Protein AF-A0AAW1URB3-F1 (afdb_monomer_lite)

Foldseek 3Di:
DPPPDDPVRVVVVVQCVVFWDQDPVRDIGGHDDDPDPPVPPDCPVVVVVVVVVVQVVVCVVPVPSVVVVD

Sequence (70 aa):
MVKSMKEEDKICEQIFEATVIRGKDGAYTVTIPFKADPQELGVSQIKALARMLKLEKSFNRDEELKTSYI

Structure (mmCIF, N/CA/C/O backbone):
data_AF-A0AAW1URB3-F1
#
_entry.id   AF-A0AAW1URB3-F1
#
loop_
_atom_site.group_PDB
_atom_site.id
_atom_site.type_symbol
_atom_site.label_atom_id
_atom_site.label_alt_id
_atom_site.label_comp_id
_atom_site.label_asym_id
_atom_site.label_entity_id
_atom_site.label_seq_id
_atom_site.pdbx_PDB_ins_code
_atom_site.Cartn_x
_atom_site.Cartn_y
_atom_site.Cartn_z
_atom_site.occupancy
_atom_site.B_iso_or_equiv
_atom_site.auth_seq_id
_atom_site.auth_comp_id
_atom_site.auth_asym_id
_atom_site.auth_atom_id
_atom_site.pdbx_PDB_model_num
ATOM 1 N N . MET A 1 1 ? 32.013 4.050 -34.310 1.00 36.34 1 MET A N 1
ATOM 2 C CA . MET A 1 1 ? 32.737 3.827 -33.039 1.00 36.34 1 MET A CA 1
ATOM 3 C C . MET A 1 1 ? 31.726 3.364 -32.009 1.00 36.34 1 MET A C 1
ATOM 5 O O . MET A 1 1 ? 30.853 4.146 -31.658 1.00 36.34 1 MET A O 1
ATOM 9 N N . VAL A 1 2 ? 31.779 2.099 -31.589 1.00 55.12 2 VAL A N 1
ATOM 10 C CA . VAL A 1 2 ? 30.921 1.610 -30.501 1.00 55.12 2 VAL A CA 1
ATOM 11 C C . VAL A 1 2 ? 31.503 2.173 -29.210 1.00 55.12 2 VAL A C 1
ATOM 13 O O . VAL A 1 2 ? 32.613 1.816 -28.820 1.00 55.12 2 VAL A O 1
ATOM 16 N N . LYS A 1 3 ? 30.808 3.141 -28.612 1.00 58.78 3 LYS A N 1
ATOM 17 C CA . LYS A 1 3 ? 31.173 3.717 -27.319 1.00 58.78 3 LYS A CA 1
ATOM 18 C C . LYS A 1 3 ? 31.139 2.580 -26.297 1.00 58.78 3 LYS A C 1
ATOM 20 O O . LYS A 1 3 ? 30.068 2.064 -25.998 1.00 58.78 3 LYS A O 1
ATOM 25 N N . SER A 1 4 ? 32.305 2.161 -25.808 1.00 70.19 4 SER A N 1
ATOM 26 C CA . SER A 1 4 ? 32.390 1.205 -24.704 1.00 70.19 4 SER A CA 1
ATOM 27 C C . SER A 1 4 ? 31.809 1.878 -23.464 1.00 70.19 4 SER A C 1
ATOM 29 O O . SER A 1 4 ? 32.460 2.728 -22.860 1.00 70.19 4 SER A O 1
ATOM 31 N N . MET A 1 5 ? 30.557 1.564 -23.138 1.00 76.75 5 MET A N 1
ATOM 32 C CA . MET A 1 5 ? 29.912 2.026 -21.910 1.00 76.75 5 MET A CA 1
ATOM 33 C C . MET A 1 5 ? 30.608 1.399 -20.707 1.00 76.75 5 MET A C 1
ATOM 35 O O . MET A 1 5 ? 30.943 0.208 -20.733 1.00 76.75 5 MET A O 1
ATOM 39 N N . LYS A 1 6 ? 30.836 2.205 -19.665 1.00 89.88 6 LYS A N 1
ATOM 40 C CA . LYS A 1 6 ? 31.302 1.684 -18.381 1.00 89.88 6 LYS A CA 1
ATOM 41 C C . LYS A 1 6 ? 30.234 0.751 -17.823 1.00 89.88 6 LYS A C 1
ATOM 43 O O . LYS A 1 6 ? 29.057 0.889 -18.144 1.00 89.88 6 LYS A O 1
ATOM 48 N N . GLU A 1 7 ? 30.638 -0.194 -16.987 1.00 90.50 7 GLU A N 1
ATOM 49 C CA . GLU A 1 7 ? 29.685 -1.146 -16.414 1.00 90.50 7 GLU A CA 1
ATOM 50 C C . GLU A 1 7 ? 28.598 -0.438 -15.591 1.00 90.50 7 GLU A C 1
ATOM 52 O O . GLU A 1 7 ? 27.424 -0.764 -15.703 1.00 90.50 7 GLU A O 1
ATOM 57 N N . GLU A 1 8 ? 28.973 0.625 -14.878 1.00 89.81 8 GLU A N 1
ATOM 58 C CA . GLU A 1 8 ? 28.045 1.510 -14.166 1.00 89.81 8 GLU A CA 1
ATOM 59 C C . GLU A 1 8 ? 26.994 2.139 -15.096 1.00 89.81 8 GLU A C 1
ATOM 61 O O . GLU A 1 8 ? 25.813 2.160 -14.757 1.00 89.81 8 GLU A O 1
ATOM 66 N N . ASP A 1 9 ? 27.397 2.583 -16.294 1.00 91.62 9 ASP A N 1
ATOM 67 C CA . ASP A 1 9 ? 26.475 3.172 -17.272 1.00 91.62 9 ASP A CA 1
ATOM 68 C C . ASP A 1 9 ? 25.451 2.133 -17.753 1.00 91.62 9 ASP A C 1
ATOM 70 O O . ASP A 1 9 ? 24.277 2.449 -17.925 1.00 91.62 9 ASP A O 1
ATOM 74 N N . LYS A 1 10 ? 25.876 0.876 -17.944 1.00 92.56 10 LYS A N 1
ATOM 75 C CA . LYS A 1 10 ? 24.971 -0.212 -18.347 1.00 92.56 10 LYS A CA 1
ATOM 76 C C . LYS A 1 10 ? 23.966 -0.548 -17.252 1.00 92.56 10 LYS A C 1
ATOM 78 O O . LYS A 1 10 ? 22.799 -0.761 -17.555 1.00 92.56 10 LYS A O 1
ATOM 83 N N . ILE A 1 11 ? 24.412 -0.594 -15.997 1.00 91.50 11 ILE A N 1
ATOM 84 C CA . ILE A 1 11 ? 23.541 -0.865 -14.847 1.00 91.50 11 ILE A CA 1
ATOM 85 C C . ILE A 1 11 ? 22.501 0.252 -14.703 1.00 91.50 11 ILE A C 1
ATOM 87 O O . ILE A 1 11 ? 21.320 -0.030 -14.509 1.00 91.50 11 ILE A O 1
ATOM 91 N N . CYS A 1 12 ? 22.912 1.514 -14.850 1.00 90.31 12 CYS A N 1
ATOM 92 C CA . CYS A 1 12 ? 21.995 2.652 -14.852 1.00 90.31 12 CYS A CA 1
ATOM 93 C C . CYS A 1 12 ? 20.938 2.543 -15.958 1.00 90.31 12 CYS A C 1
ATOM 95 O O . CYS A 1 12 ? 19.755 2.726 -15.671 1.00 90.31 12 CYS A O 1
ATOM 97 N N . GLU A 1 13 ? 21.343 2.209 -17.187 1.00 93.06 13 GLU A N 1
ATOM 98 C CA . GLU A 1 13 ? 20.415 2.040 -18.313 1.00 93.06 13 GLU A CA 1
ATOM 99 C C . GLU A 1 13 ? 19.406 0.917 -18.036 1.00 93.06 13 GLU A C 1
ATOM 101 O O . GLU A 1 13 ? 18.203 1.119 -18.164 1.00 93.06 13 GLU A O 1
ATOM 106 N N . GLN A 1 14 ? 19.874 -0.235 -17.545 1.00 92.62 14 GLN A N 1
ATOM 107 C CA . GLN A 1 14 ? 19.009 -1.364 -17.191 1.00 92.62 14 GLN A CA 1
ATOM 108 C C . GLN A 1 14 ? 17.982 -0.999 -16.113 1.00 92.62 14 GLN A C 1
ATOM 110 O O . GLN A 1 14 ? 16.817 -1.383 -16.210 1.00 92.62 14 GLN A O 1
ATOM 115 N N . ILE A 1 15 ? 18.388 -0.246 -15.085 1.00 90.56 15 ILE A N 1
ATOM 116 C CA . ILE A 1 15 ? 17.473 0.228 -14.038 1.00 90.56 15 ILE A CA 1
ATOM 117 C C . ILE A 1 15 ? 16.452 1.202 -14.626 1.00 90.56 15 ILE A C 1
ATOM 119 O O . ILE A 1 15 ? 15.268 1.116 -14.294 1.00 90.56 15 ILE A O 1
ATOM 123 N N . PHE A 1 16 ? 16.887 2.115 -15.495 1.00 91.69 16 PHE A N 1
ATOM 124 C CA . PHE A 1 16 ? 16.007 3.082 -16.141 1.00 91.69 16 PHE A CA 1
ATOM 125 C C . PHE A 1 16 ? 14.962 2.381 -17.017 1.00 91.69 16 PHE A C 1
ATOM 127 O O . PHE A 1 16 ? 13.771 2.596 -16.816 1.00 91.69 16 PHE A O 1
ATOM 134 N N . GLU A 1 17 ? 15.380 1.482 -17.908 1.00 92.31 17 GLU A N 1
ATOM 135 C CA . GLU A 1 17 ? 14.480 0.708 -18.772 1.00 92.31 17 GLU A CA 1
ATOM 136 C C . GLU A 1 17 ? 13.497 -0.160 -17.972 1.00 92.31 17 GLU A C 1
ATOM 138 O O . GLU A 1 17 ? 12.332 -0.287 -18.347 1.00 92.31 17 GLU A O 1
ATOM 143 N N . ALA A 1 18 ? 13.937 -0.737 -16.849 1.00 92.06 18 ALA A N 1
ATOM 144 C CA . ALA A 1 18 ? 13.094 -1.594 -16.018 1.00 92.06 18 ALA A CA 1
ATOM 145 C C . ALA A 1 18 ? 12.076 -0.820 -15.164 1.00 92.06 18 ALA A C 1
ATOM 147 O O . ALA A 1 18 ? 11.033 -1.369 -14.807 1.00 92.06 18 ALA A O 1
ATOM 148 N N . THR A 1 19 ? 12.374 0.429 -14.791 1.00 94.19 19 THR A N 1
ATOM 149 C CA . THR A 1 19 ? 11.569 1.182 -13.815 1.00 94.19 19 THR A CA 1
ATOM 150 C C . THR A 1 19 ? 10.840 2.380 -14.405 1.00 94.19 19 THR A C 1
ATOM 152 O O . THR A 1 19 ? 9.856 2.816 -13.812 1.00 94.19 19 THR A O 1
ATOM 155 N N . VAL A 1 20 ? 11.259 2.912 -15.554 1.00 95.00 20 VAL A N 1
ATOM 156 C CA . VAL A 1 20 ? 10.739 4.166 -16.108 1.00 95.00 20 VAL A CA 1
ATOM 157 C C . VAL A 1 20 ? 9.916 3.921 -17.369 1.00 95.00 20 VAL A C 1
ATOM 159 O O . VAL A 1 20 ? 10.379 3.345 -18.347 1.00 95.00 20 VAL A O 1
ATOM 162 N N . ILE A 1 21 ? 8.686 4.433 -17.378 1.00 94.50 21 ILE A N 1
ATOM 163 C CA . ILE A 1 21 ? 7.767 4.365 -18.516 1.00 94.50 21 ILE A CA 1
ATOM 164 C C . ILE A 1 21 ? 7.374 5.784 -18.916 1.00 94.50 21 ILE A C 1
ATOM 166 O O . ILE A 1 21 ? 6.925 6.573 -18.083 1.00 94.50 21 ILE A O 1
ATOM 170 N N . ARG A 1 22 ? 7.492 6.109 -20.206 1.00 94.31 22 ARG A N 1
ATOM 171 C CA . ARG A 1 22 ? 7.010 7.381 -20.754 1.00 94.31 22 ARG A CA 1
ATOM 172 C C . ARG A 1 22 ? 5.569 7.239 -21.246 1.00 94.31 22 ARG A C 1
ATOM 174 O O . ARG A 1 22 ? 5.296 6.491 -22.183 1.00 94.31 22 ARG A O 1
ATOM 181 N N . GLY A 1 23 ? 4.656 7.969 -20.618 1.00 91.75 23 GLY A N 1
ATOM 182 C CA . GLY A 1 23 ? 3.247 8.048 -20.984 1.00 91.75 23 GLY A CA 1
ATOM 183 C C . GLY A 1 23 ? 3.013 8.779 -22.308 1.00 91.75 23 GLY A C 1
ATOM 184 O O . GLY A 1 23 ? 3.868 9.510 -22.816 1.00 91.75 23 GLY A O 1
ATOM 185 N N . LYS A 1 24 ? 1.820 8.584 -22.885 1.00 92.88 24 LYS A N 1
ATOM 186 C CA . LYS A 1 24 ? 1.403 9.229 -24.147 1.00 92.88 24 LYS A CA 1
ATOM 187 C C . LYS A 1 24 ? 1.219 10.745 -24.013 1.00 92.88 24 LYS A C 1
ATOM 189 O O . LYS A 1 24 ? 1.324 11.462 -25.000 1.00 92.88 24 LYS A O 1
ATOM 194 N N . ASP A 1 25 ? 0.969 11.211 -22.798 1.00 94.44 25 ASP A N 1
ATOM 195 C CA . ASP A 1 25 ? 0.911 12.614 -22.379 1.00 94.44 25 ASP A CA 1
ATOM 196 C C . ASP A 1 25 ? 2.302 13.254 -22.211 1.00 94.44 25 ASP A C 1
ATOM 198 O O . ASP A 1 25 ? 2.416 14.457 -21.994 1.00 94.44 25 ASP A O 1
ATOM 202 N N . GLY A 1 26 ? 3.371 12.461 -22.335 1.00 92.31 26 GLY A N 1
ATOM 203 C CA . GLY A 1 26 ? 4.746 12.906 -22.143 1.00 92.31 26 GLY A CA 1
ATOM 204 C C . GLY A 1 26 ? 5.214 12.889 -20.689 1.00 92.31 26 GLY A C 1
ATOM 205 O O . GLY A 1 26 ? 6.369 13.242 -20.447 1.00 92.31 26 GLY A O 1
ATOM 206 N N . ALA A 1 27 ? 4.374 12.452 -19.745 1.00 94.31 27 ALA A N 1
ATOM 207 C CA . ALA A 1 27 ? 4.770 12.256 -18.358 1.00 94.31 27 ALA A CA 1
ATOM 208 C C . ALA A 1 27 ? 5.631 10.992 -18.202 1.00 94.31 27 ALA A C 1
ATOM 210 O O . ALA A 1 27 ? 5.494 10.027 -18.955 1.00 94.31 27 ALA A O 1
ATOM 211 N N . TYR A 1 28 ? 6.511 10.980 -17.201 1.00 94.00 28 TYR A N 1
ATOM 212 C CA . TYR A 1 28 ? 7.279 9.792 -16.829 1.00 94.00 28 TYR A CA 1
ATOM 213 C C . TYR A 1 28 ? 6.6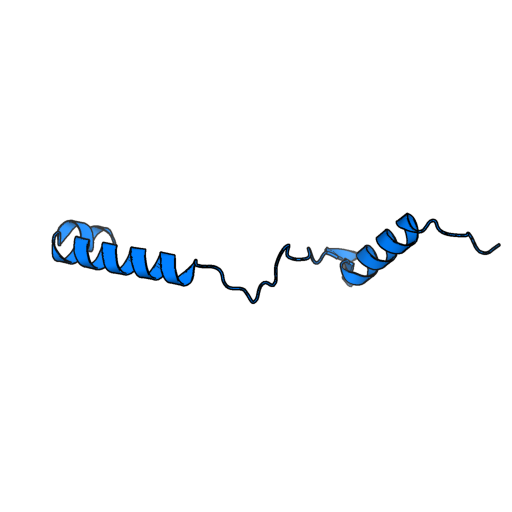79 9.159 -15.577 1.00 94.00 28 TYR A C 1
ATOM 215 O O . TYR A 1 28 ? 6.474 9.831 -14.568 1.00 94.00 28 TYR A O 1
ATOM 223 N N . THR A 1 29 ? 6.419 7.858 -15.640 1.00 93.56 29 THR A N 1
ATOM 224 C CA . THR A 1 29 ? 6.045 7.030 -14.493 1.00 93.56 29 THR A CA 1
ATOM 225 C C . THR A 1 29 ? 7.263 6.227 -14.067 1.00 93.56 29 THR A C 1
ATOM 227 O O . THR A 1 29 ? 7.875 5.565 -14.901 1.00 93.56 29 THR A O 1
ATOM 230 N N . VAL A 1 30 ? 7.612 6.2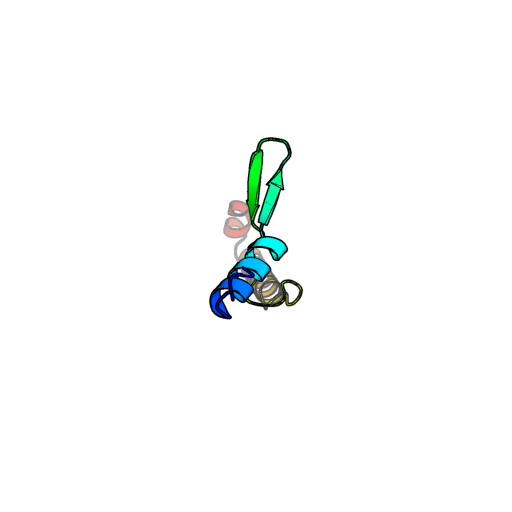84 -12.783 1.00 93.44 30 VAL A N 1
ATOM 231 C CA . VAL A 1 30 ? 8.761 5.567 -12.220 1.00 93.44 30 VAL A CA 1
ATOM 232 C C . VAL A 1 30 ? 8.267 4.551 -11.198 1.00 93.44 30 VAL A C 1
ATOM 234 O O . VAL A 1 30 ? 7.617 4.910 -10.217 1.00 93.44 30 VAL A O 1
ATOM 237 N N . THR A 1 31 ? 8.588 3.283 -11.419 1.00 90.44 31 THR A N 1
ATOM 238 C CA . THR A 1 31 ? 8.328 2.190 -10.484 1.00 90.44 31 THR A CA 1
ATOM 239 C C . THR A 1 31 ? 9.478 2.125 -9.497 1.00 90.44 31 THR A C 1
ATOM 241 O O . THR A 1 31 ? 10.579 1.697 -9.832 1.00 90.44 31 THR A O 1
ATOM 244 N N . ILE A 1 32 ? 9.234 2.558 -8.265 1.00 85.56 32 ILE A N 1
ATOM 245 C CA . ILE A 1 32 ? 10.235 2.459 -7.204 1.00 85.56 32 ILE A CA 1
ATOM 246 C C . ILE A 1 32 ? 10.258 1.004 -6.715 1.00 85.56 32 ILE A C 1
ATOM 248 O O . ILE A 1 32 ? 9.234 0.531 -6.215 1.00 85.56 32 ILE A O 1
ATOM 252 N N . PRO A 1 33 ? 11.387 0.281 -6.838 1.00 80.38 33 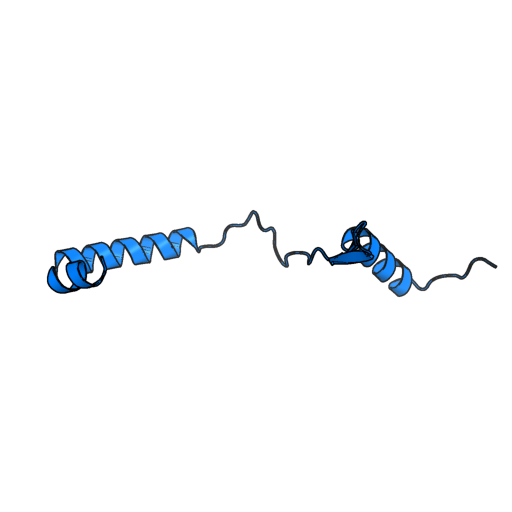PRO A N 1
ATOM 253 C CA . PRO A 1 33 ? 11.472 -1.089 -6.356 1.00 80.38 33 PRO A CA 1
ATOM 254 C C . PRO A 1 33 ? 11.324 -1.125 -4.832 1.00 80.38 33 PRO A C 1
ATOM 256 O O . PRO A 1 33 ? 11.903 -0.308 -4.109 1.00 80.38 33 PRO A O 1
ATOM 259 N N . PHE A 1 34 ? 10.552 -2.087 -4.329 1.00 80.00 34 PHE A N 1
ATOM 260 C CA . PHE A 1 34 ? 10.453 -2.317 -2.892 1.00 80.00 34 PHE A CA 1
ATOM 261 C C . PHE A 1 34 ? 11.773 -2.877 -2.350 1.00 80.00 34 PHE A C 1
ATOM 263 O O . PHE A 1 34 ? 12.442 -3.675 -3.001 1.00 80.00 34 PHE A O 1
ATOM 270 N N . LYS A 1 35 ? 12.149 -2.470 -1.129 1.00 79.06 35 LYS A N 1
ATOM 271 C CA . LYS A 1 35 ? 13.353 -2.984 -0.446 1.00 79.06 35 LYS A CA 1
ATOM 272 C C . LYS A 1 35 ? 13.244 -4.466 -0.052 1.00 79.06 35 LYS A C 1
ATOM 274 O O . LYS A 1 35 ? 14.267 -5.085 0.213 1.00 79.06 35 LYS A O 1
ATOM 279 N N . ALA A 1 36 ? 12.025 -4.989 0.038 1.00 78.50 36 ALA A N 1
ATOM 280 C CA . ALA A 1 36 ? 11.696 -6.370 0.377 1.00 78.50 36 ALA A CA 1
ATOM 281 C C . ALA A 1 36 ? 10.483 -6.808 -0.456 1.00 78.50 36 ALA A C 1
ATOM 283 O O . ALA A 1 36 ? 9.797 -5.949 -1.018 1.00 78.50 36 ALA A O 1
ATOM 284 N N . ASP A 1 37 ? 10.226 -8.114 -0.538 1.00 77.56 37 ASP A N 1
ATOM 285 C CA . ASP A 1 37 ? 9.065 -8.637 -1.258 1.00 77.56 37 ASP A CA 1
ATOM 286 C C . ASP A 1 37 ? 7.774 -8.053 -0.648 1.00 77.56 37 ASP A C 1
ATOM 288 O O . ASP A 1 37 ? 7.507 -8.259 0.537 1.00 77.56 37 ASP A O 1
ATOM 292 N N . PRO A 1 38 ? 6.958 -7.303 -1.412 1.00 69.81 38 PRO A N 1
ATOM 293 C CA . PRO A 1 38 ? 5.703 -6.757 -0.905 1.00 69.81 38 PRO A CA 1
ATOM 294 C C . PRO A 1 38 ? 4.686 -7.843 -0.513 1.00 69.81 38 PRO A C 1
ATOM 296 O O . PRO A 1 38 ? 3.721 -7.530 0.187 1.00 69.81 38 PRO A O 1
ATOM 299 N N . GLN A 1 39 ? 4.880 -9.100 -0.936 1.00 72.31 39 GLN A N 1
ATOM 300 C CA . GLN A 1 39 ? 4.092 -10.243 -0.469 1.00 72.31 39 GLN A CA 1
ATOM 301 C C . GLN A 1 39 ? 4.450 -10.683 0.952 1.00 72.31 39 GLN A C 1
ATOM 303 O O . GLN A 1 39 ? 3.612 -11.288 1.624 1.00 72.31 39 GLN A O 1
ATOM 308 N N . GLU A 1 40 ? 5.638 -10.334 1.454 1.00 74.56 40 GLU A N 1
ATOM 309 C CA . GLU A 1 40 ? 5.984 -10.477 2.865 1.00 74.56 40 GLU A CA 1
ATOM 310 C C . GLU A 1 40 ? 5.245 -9.402 3.672 1.00 74.56 40 GLU A C 1
ATOM 312 O O . GLU A 1 40 ? 5.797 -8.399 4.136 1.00 74.56 40 GLU A O 1
ATOM 317 N N . LEU A 1 41 ? 3.939 -9.612 3.849 1.00 67.00 41 LEU A N 1
ATOM 318 C CA . LEU A 1 41 ? 3.139 -8.884 4.819 1.00 67.00 41 LEU A CA 1
ATOM 319 C C . LEU A 1 41 ? 3.787 -9.110 6.185 1.00 67.00 41 LEU A C 1
ATOM 321 O O . LEU A 1 41 ? 3.677 -10.179 6.784 1.00 67.00 41 LEU A O 1
ATOM 325 N N . GLY A 1 42 ? 4.507 -8.098 6.669 1.00 74.00 42 GLY A N 1
ATOM 326 C CA . GLY A 1 42 ? 5.124 -8.149 7.985 1.00 74.00 42 GLY A CA 1
ATOM 327 C C . GLY A 1 42 ? 4.084 -8.319 9.099 1.00 74.00 42 GLY A C 1
ATOM 328 O O . GLY A 1 42 ? 2.887 -8.505 8.891 1.00 74.00 42 GLY A O 1
ATOM 329 N N . VAL A 1 43 ? 4.500 -8.136 10.346 1.00 81.06 43 VAL A N 1
ATOM 330 C CA . VAL A 1 43 ? 3.639 -8.343 11.530 1.00 81.06 43 VAL A CA 1
ATOM 331 C C . VAL A 1 43 ? 2.506 -7.307 11.710 1.00 81.06 43 VAL A C 1
ATOM 333 O O . VAL A 1 43 ? 1.964 -7.167 12.806 1.00 81.06 43 VAL A O 1
ATOM 336 N N . SER A 1 44 ? 2.148 -6.544 10.670 1.00 85.38 44 SER A N 1
ATOM 337 C CA . SER A 1 44 ? 1.100 -5.515 10.706 1.00 85.38 44 SER A CA 1
ATOM 338 C C . SER A 1 44 ? -0.252 -6.100 11.108 1.00 85.38 44 SER A C 1
ATOM 340 O O . SER A 1 44 ? -0.886 -5.581 12.026 1.00 85.38 44 SER A O 1
ATOM 342 N N . GLN A 1 45 ? -0.644 -7.229 10.507 1.00 86.56 45 GLN A N 1
ATOM 343 C CA . GLN A 1 45 ? -1.897 -7.915 10.830 1.00 86.56 45 GLN A CA 1
ATOM 344 C C . GLN A 1 45 ? -1.926 -8.365 12.294 1.00 86.56 45 GLN A C 1
ATOM 346 O O . GLN A 1 45 ? -2.875 -8.068 13.015 1.00 86.56 45 GLN A O 1
ATOM 351 N N . ILE A 1 46 ? -0.855 -9.014 12.760 1.00 90.56 46 ILE A N 1
ATOM 352 C CA . ILE A 1 46 ? -0.731 -9.486 14.147 1.00 90.56 46 ILE A CA 1
ATOM 353 C C . ILE A 1 46 ? -0.824 -8.303 15.123 1.00 90.56 46 ILE A C 1
ATOM 355 O O . ILE A 1 46 ? -1.567 -8.349 16.104 1.00 90.56 46 ILE A O 1
ATOM 359 N N . LYS A 1 47 ? -0.119 -7.202 14.832 1.00 92.56 47 LYS A N 1
ATOM 360 C CA . LYS A 1 47 ? -0.160 -5.971 15.637 1.00 92.56 47 LYS A CA 1
ATOM 361 C C . LYS A 1 47 ? -1.540 -5.314 15.620 1.00 92.56 47 LYS A C 1
ATOM 363 O O . LYS A 1 47 ? -1.980 -4.802 16.648 1.00 92.56 47 LYS A O 1
ATOM 368 N N . ALA A 1 48 ? -2.220 -5.292 14.476 1.00 93.50 48 ALA A N 1
ATOM 369 C CA . ALA A 1 48 ? -3.575 -4.764 14.353 1.00 93.50 48 ALA A CA 1
ATOM 370 C C . ALA A 1 48 ? -4.563 -5.582 15.194 1.00 93.50 48 ALA A C 1
ATOM 372 O O . ALA A 1 48 ? -5.282 -5.002 16.004 1.00 93.50 48 ALA A O 1
ATOM 373 N N . LEU A 1 49 ? -4.510 -6.912 15.098 1.00 95.56 49 LEU A N 1
ATOM 374 C CA . LEU A 1 49 ? -5.360 -7.817 15.868 1.00 95.56 49 LEU A CA 1
ATOM 375 C C . LEU A 1 49 ? -5.143 -7.660 17.379 1.00 95.56 49 LEU A C 1
ATOM 377 O O . LEU A 1 49 ? -6.100 -7.533 18.137 1.00 95.56 49 LEU A O 1
ATOM 381 N N . ALA A 1 50 ? -3.885 -7.607 17.8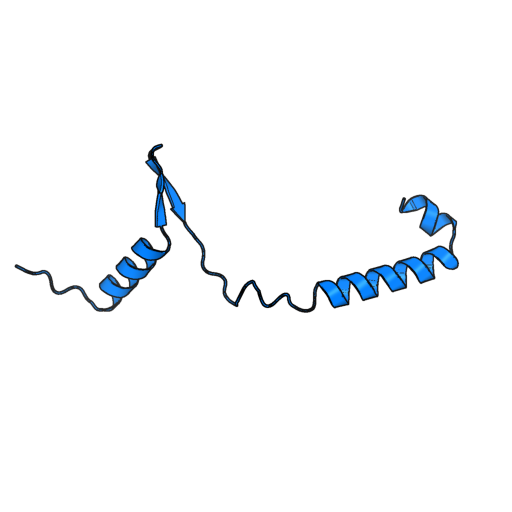27 1.00 95.75 50 ALA A N 1
ATOM 382 C CA . ALA A 1 50 ? -3.565 -7.424 19.241 1.00 95.75 50 ALA A CA 1
ATOM 383 C C . ALA A 1 50 ? -4.110 -6.095 19.794 1.00 95.75 50 ALA A C 1
ATOM 385 O O . ALA A 1 50 ? -4.634 -6.052 20.909 1.00 95.75 50 ALA A O 1
ATOM 386 N N . ARG A 1 51 ? -4.019 -5.011 19.009 1.00 95.06 51 ARG A N 1
ATOM 387 C CA . ARG A 1 51 ? -4.595 -3.706 19.371 1.00 95.06 51 ARG A CA 1
ATOM 388 C C . ARG A 1 51 ? -6.116 -3.757 19.437 1.00 95.06 51 ARG A C 1
ATOM 390 O O . ARG A 1 51 ? -6.674 -3.272 20.415 1.00 95.06 51 ARG A O 1
ATOM 397 N N . MET A 1 52 ? -6.755 -4.384 18.452 1.00 95.44 52 MET A N 1
ATOM 398 C CA . MET A 1 52 ? -8.206 -4.569 18.417 1.00 95.44 52 MET A CA 1
ATOM 399 C C . MET A 1 52 ? -8.695 -5.315 19.665 1.00 95.44 52 MET A C 1
ATOM 401 O O . MET A 1 52 ? -9.525 -4.801 20.401 1.00 95.44 52 MET A O 1
ATOM 405 N N . LEU A 1 53 ? -8.105 -6.470 19.986 1.00 97.06 53 LEU A N 1
ATOM 406 C CA . LEU A 1 53 ? -8.481 -7.263 21.164 1.00 97.06 53 LEU A CA 1
ATOM 407 C C . LEU A 1 53 ? -8.274 -6.511 22.486 1.00 97.06 53 LEU A C 1
ATOM 409 O O . LEU A 1 53 ? -9.010 -6.722 23.449 1.00 97.06 53 LEU A O 1
ATOM 413 N N . LYS A 1 54 ? -7.259 -5.644 22.559 1.00 96.12 54 LYS A N 1
ATOM 414 C CA . LYS A 1 54 ? -7.036 -4.792 23.731 1.00 96.12 54 LYS A CA 1
ATOM 415 C C . LYS A 1 54 ? -8.116 -3.714 23.852 1.00 96.12 54 LYS A C 1
ATOM 417 O O . LYS A 1 54 ? -8.575 -3.474 24.964 1.00 96.12 54 LYS A O 1
ATOM 422 N N . LEU A 1 55 ? -8.511 -3.093 22.740 1.00 95.31 55 LEU A N 1
ATOM 423 C CA . LEU A 1 55 ? -9.606 -2.120 22.701 1.00 95.31 55 LEU A CA 1
ATOM 424 C C . LEU A 1 55 ? -10.926 -2.760 23.130 1.00 95.31 55 LEU A C 1
ATOM 426 O O . LEU A 1 55 ? -11.558 -2.238 24.038 1.00 95.31 55 LEU A O 1
ATOM 430 N N . GLU A 1 56 ? -11.261 -3.939 22.603 1.00 95.1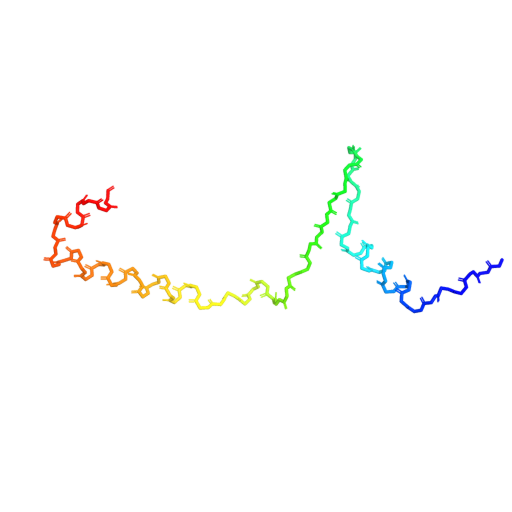9 56 GLU A N 1
ATOM 431 C CA . GLU A 1 56 ? -12.456 -4.696 23.010 1.00 95.19 56 GLU A CA 1
ATOM 432 C C . GLU A 1 56 ? -12.498 -4.949 24.525 1.00 95.19 56 GLU A C 1
ATOM 434 O O . GLU A 1 56 ? -13.514 -4.738 25.184 1.00 95.19 56 GLU A O 1
ATOM 439 N N . LYS A 1 57 ? -11.363 -5.335 25.125 1.00 95.62 57 LYS A N 1
ATOM 440 C CA . LYS A 1 57 ? -11.270 -5.504 26.585 1.00 95.62 57 LYS A CA 1
ATOM 441 C C . LYS A 1 57 ? -11.487 -4.197 27.345 1.00 95.62 57 LYS A C 1
ATOM 443 O O . LYS A 1 57 ? -12.120 -4.218 28.397 1.00 95.62 57 LYS A O 1
ATOM 448 N N . SER A 1 58 ? -10.947 -3.086 26.847 1.00 94.75 58 SER A N 1
ATOM 449 C CA . SER A 1 58 ? -11.136 -1.768 27.459 1.00 94.75 58 SER A CA 1
ATOM 450 C C . SER A 1 58 ? -12.590 -1.311 27.362 1.00 94.75 58 SER A C 1
ATOM 452 O O . SER A 1 58 ? -13.146 -0.882 28.364 1.00 94.75 58 SER A O 1
ATOM 454 N N . PHE A 1 59 ? -13.217 -1.480 26.199 1.00 95.31 59 PHE A N 1
ATOM 455 C CA . PHE A 1 59 ? -14.616 -1.142 25.944 1.00 95.31 59 PHE A CA 1
ATOM 456 C C . PHE A 1 59 ? -15.594 -1.954 26.792 1.00 95.31 59 PHE A C 1
ATOM 458 O O . PHE A 1 59 ? -16.615 -1.433 27.221 1.00 95.31 59 PHE A O 1
ATOM 465 N N . ASN A 1 60 ? -15.277 -3.217 27.085 1.00 93.69 60 ASN A N 1
ATOM 466 C CA . ASN A 1 60 ? -16.096 -4.033 27.986 1.00 93.69 60 ASN A CA 1
ATOM 467 C C . ASN A 1 60 ? -16.013 -3.585 29.452 1.00 93.69 60 ASN A C 1
ATOM 469 O O . ASN A 1 60 ? -16.898 -3.91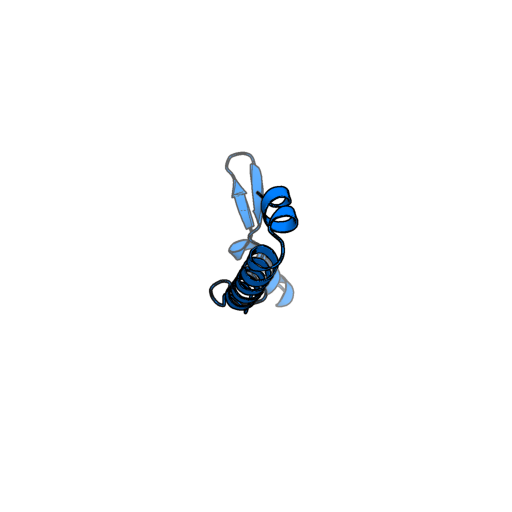0 30.238 1.00 93.69 60 ASN A O 1
ATOM 473 N N . ARG A 1 61 ? -14.940 -2.889 29.841 1.00 94.38 61 ARG A N 1
ATOM 474 C CA . ARG A 1 61 ? -14.774 -2.350 31.198 1.00 94.38 61 ARG A CA 1
ATOM 475 C C . ARG A 1 61 ? -15.318 -0.927 31.324 1.00 94.38 61 ARG A C 1
ATOM 477 O O . ARG A 1 61 ? -15.677 -0.523 32.423 1.00 94.38 61 ARG A O 1
ATOM 484 N N . ASP A 1 62 ? -15.315 -0.183 30.226 1.00 94.75 62 ASP A N 1
ATOM 485 C CA . ASP A 1 62 ? -15.642 1.235 30.170 1.00 94.75 62 ASP A CA 1
ATOM 486 C C . ASP A 1 62 ? -16.544 1.507 28.958 1.00 94.75 62 ASP A C 1
ATOM 488 O O . ASP A 1 62 ? -16.097 1.593 27.808 1.00 94.75 62 ASP A O 1
ATOM 492 N N . GLU A 1 63 ? -17.842 1.587 29.237 1.00 91.50 63 GLU A N 1
ATOM 493 C CA . GLU A 1 63 ? -18.887 1.764 28.231 1.00 91.50 63 GLU A CA 1
ATOM 494 C C . GLU A 1 63 ? -18.898 3.192 27.652 1.00 91.50 63 GLU A C 1
ATOM 496 O O . GLU A 1 63 ? -19.235 3.395 26.483 1.00 91.50 63 GLU A O 1
ATOM 501 N N . GLU A 1 64 ? -18.449 4.182 28.427 1.00 94.25 64 GLU A N 1
ATOM 502 C CA . GLU A 1 64 ? -18.306 5.570 27.979 1.00 94.25 64 GLU A CA 1
ATOM 503 C C . GLU A 1 64 ? -17.142 5.696 26.982 1.00 94.25 64 GLU A C 1
ATOM 505 O O . GLU A 1 64 ? -17.283 6.277 25.899 1.00 94.25 64 GLU A O 1
ATOM 510 N N . LEU A 1 65 ? -16.015 5.037 27.276 1.00 92.25 65 LEU A N 1
ATOM 511 C CA . LEU A 1 65 ? -14.890 4.914 26.350 1.00 92.25 65 LEU A CA 1
ATOM 512 C C . LEU A 1 65 ? -15.294 4.217 25.045 1.00 92.25 65 LEU A C 1
ATOM 514 O O . LEU A 1 65 ? -14.855 4.630 23.975 1.00 92.25 65 LEU A O 1
ATOM 518 N N . LYS A 1 66 ? -16.134 3.178 25.109 1.00 93.62 66 LYS A N 1
ATOM 519 C CA . LYS A 1 66 ? -16.669 2.520 23.908 1.00 93.62 66 LYS A CA 1
ATOM 520 C C . LYS A 1 66 ? -17.513 3.479 23.073 1.00 93.62 66 LYS A C 1
ATOM 522 O O . LYS A 1 66 ? -17.333 3.554 21.862 1.00 93.62 66 LYS A O 1
ATOM 527 N N . THR A 1 67 ? -18.413 4.209 23.726 1.00 94.12 67 THR A N 1
ATOM 528 C CA . THR A 1 67 ? -19.363 5.115 23.066 1.00 94.12 67 THR A CA 1
ATOM 529 C C . THR A 1 67 ? -18.660 6.288 22.385 1.00 94.12 67 THR A C 1
ATOM 531 O O . THR A 1 67 ? -19.074 6.695 21.312 1.00 94.12 67 THR A O 1
ATOM 534 N N . SER A 1 68 ? -17.571 6.807 22.956 1.00 94.12 68 SER A N 1
ATOM 535 C CA . SER A 1 68 ? -16.795 7.909 22.357 1.00 94.12 68 SER A CA 1
ATOM 536 C C . SER A 1 68 ? -15.908 7.513 21.166 1.00 94.12 68 SER A C 1
ATOM 538 O O . SER A 1 68 ? -15.392 8.392 20.475 1.00 94.12 68 SER A O 1
ATOM 540 N N . TYR A 1 69 ? -15.692 6.214 20.938 1.00 89.94 69 TYR A N 1
ATOM 541 C CA . TYR A 1 69 ? -14.837 5.699 19.862 1.00 89.94 69 TYR A CA 1
ATOM 542 C C . TYR A 1 69 ? -15.620 5.319 18.593 1.00 89.94 69 TYR A C 1
ATOM 544 O O . TYR A 1 69 ? -15.007 5.138 17.538 1.00 89.94 69 TYR A O 1
ATOM 552 N N . ILE A 1 70 ? -16.942 5.152 18.715 1.00 76.81 70 ILE A N 1
ATOM 553 C CA . ILE A 1 70 ? -17.889 4.797 17.643 1.00 76.81 70 ILE A CA 1
ATOM 554 C C . ILE A 1 70 ? -18.553 6.073 17.128 1.00 76.81 70 ILE A C 1
ATOM 556 O O . ILE A 1 70 ? -18.666 6.198 15.889 1.00 76.81 70 ILE A O 1
#

Radius of gyration: 25.02 Å; chains: 1; bounding box: 52×23×64 Å

Organism: NCBI:txid420089

Secondary structure (DSSP, 8-state):
------HHHHHHHHHHHHHEEE-TTSPEEE-PPPSS-TT---THHHHHHHHHHHHHHHHHH-HHHHHHH-

pLDDT: mean 87.57, std 11.07, range [36.34, 97.06]